Protein AF-K1V1V7-F1 (afdb_monomer_lite)

pLDDT: mean 79.53, std 14.11, range [27.34, 93.19]

Secondary structure (DSSP, 8-state):
-----EEEEEEEEE-TTS-EEEEEEEESTT-EEEE--TT-EEETTTTEEEEEEEE--SS-TT-PEEEEEEEEHHHHHHHS-GGGGB-----

Organism: NCBI:txid408170

Foldseek 3Di:
DDDDFDWPDKDWDQDPVRQIWIWTWIPDPPTFIFTDDSQWDADRVVQWIWHWDWDADPVHRVPTDIDTDIGHPVRCVVPDPRVVRTDDPDD

Radius of gyration: 15.4 Å; chains: 1; bounding box: 46×26×35 Å

Structure (mmCIF, N/CA/C/O backbone):
data_AF-K1V1V7-F1
#
_entry.id   AF-K1V1V7-F1
#
loop_
_atom_site.group_PDB
_atom_site.id
_atom_site.type_symbol
_atom_site.label_atom_id
_atom_site.label_alt_id
_atom_site.label_comp_id
_atom_site.label_asym_id
_atom_site.label_entity_id
_atom_site.label_seq_id
_atom_site.pdbx_PDB_ins_code
_atom_site.Cartn_x
_atom_site.Cartn_y
_atom_site.Cartn_z
_atom_site.occupancy
_atom_site.B_iso_or_equiv
_atom_site.auth_seq_id
_atom_site.auth_comp_id
_atom_site.auth_asym_id
_atom_site.auth_atom_id
_atom_site.pdbx_PDB_model_num
ATOM 1 N N . TYR A 1 1 ? -22.081 -3.741 -18.501 1.00 34.69 1 TYR A N 1
ATOM 2 C CA . TYR A 1 1 ? -21.937 -3.144 -17.158 1.00 34.69 1 TYR A CA 1
ATOM 3 C C . TYR A 1 1 ? -20.454 -2.957 -16.861 1.00 34.69 1 TYR A C 1
ATOM 5 O O . TYR A 1 1 ? -19.787 -3.933 -16.554 1.00 34.69 1 TYR A O 1
ATOM 13 N N . HIS A 1 2 ? -19.923 -1.739 -16.999 1.00 27.34 2 HIS A N 1
ATOM 14 C CA . HIS A 1 2 ? -18.573 -1.403 -16.532 1.00 27.34 2 HIS A CA 1
ATOM 15 C C . HIS A 1 2 ? -18.701 -0.674 -15.193 1.00 27.34 2 HIS A C 1
ATOM 17 O O . HIS A 1 2 ? -19.176 0.455 -15.141 1.00 27.34 2 HIS A O 1
ATOM 23 N N . SER A 1 3 ? -18.336 -1.351 -14.107 1.00 31.02 3 SER A N 1
ATOM 24 C CA . SER A 1 3 ? -18.174 -0.726 -12.796 1.00 31.02 3 SER A CA 1
ATOM 25 C C . SER A 1 3 ? -16.752 -0.175 -12.721 1.00 31.02 3 SER A C 1
ATOM 27 O O . SER A 1 3 ? -15.796 -0.949 -12.670 1.00 31.02 3 SER A O 1
ATOM 29 N N . LEU A 1 4 ? -16.597 1.150 -12.782 1.00 36.78 4 LEU A N 1
ATOM 30 C CA . LEU A 1 4 ? -15.329 1.810 -12.472 1.00 36.78 4 LEU A CA 1
ATOM 31 C C . LEU A 1 4 ? -15.088 1.607 -10.966 1.00 36.78 4 LEU A C 1
ATOM 33 O O . LEU A 1 4 ? -15.864 2.105 -10.148 1.00 36.78 4 LEU A O 1
ATOM 37 N N . SER A 1 5 ? -14.061 0.846 -10.581 1.00 40.50 5 SER A N 1
ATOM 38 C CA . SER A 1 5 ? -13.678 0.714 -9.169 1.00 40.50 5 SER A CA 1
ATOM 39 C C . SER A 1 5 ? -13.098 2.042 -8.690 1.00 40.50 5 SER A C 1
ATOM 41 O O . SER A 1 5 ? -11.910 2.290 -8.811 1.00 40.50 5 SER A O 1
ATOM 43 N N . ALA A 1 6 ? -13.935 2.927 -8.155 1.00 48.28 6 ALA A N 1
ATOM 44 C CA . ALA A 1 6 ? -13.462 4.185 -7.598 1.00 48.28 6 ALA A CA 1
ATOM 45 C C . ALA A 1 6 ? -12.874 3.942 -6.198 1.00 48.28 6 ALA A C 1
ATOM 47 O O . ALA A 1 6 ? -13.572 3.574 -5.248 1.00 48.28 6 ALA A O 1
ATOM 48 N N . MET A 1 7 ? -11.569 4.147 -6.065 1.00 61.34 7 MET A N 1
ATOM 49 C CA . MET A 1 7 ? -10.881 4.180 -4.779 1.00 61.34 7 MET A CA 1
ATOM 50 C C . MET A 1 7 ? -11.408 5.382 -3.963 1.00 61.34 7 MET A C 1
ATOM 52 O O . MET A 1 7 ? -11.496 6.492 -4.487 1.00 61.34 7 MET A O 1
ATOM 56 N N . ARG A 1 8 ? -11.860 5.169 -2.715 1.00 66.94 8 ARG A N 1
ATOM 57 C CA . ARG A 1 8 ? -12.518 6.214 -1.896 1.00 66.94 8 ARG A CA 1
ATOM 58 C C . ARG A 1 8 ? -11.510 7.189 -1.296 1.00 66.94 8 ARG A C 1
ATOM 60 O O . ARG A 1 8 ? -11.868 8.335 -1.041 1.00 66.94 8 ARG A O 1
ATOM 67 N N . GLY A 1 9 ? -10.287 6.723 -1.062 1.00 72.50 9 GLY A N 1
ATOM 68 C CA . GLY A 1 9 ? -9.190 7.508 -0.516 1.00 72.50 9 GLY A CA 1
ATOM 69 C C . GLY A 1 9 ? -8.144 6.633 0.170 1.00 72.50 9 GLY A C 1
ATOM 70 O O . GLY A 1 9 ? -8.369 5.443 0.413 1.00 72.50 9 GLY A O 1
ATOM 71 N N . ILE A 1 10 ? -7.010 7.253 0.486 1.00 78.94 10 ILE A N 1
ATOM 72 C CA . ILE A 1 10 ? -6.002 6.698 1.385 1.00 78.94 10 ILE A CA 1
ATOM 73 C C . ILE A 1 10 ? -6.133 7.421 2.727 1.00 78.94 10 ILE A C 1
ATOM 75 O O . ILE A 1 10 ? -6.247 8.646 2.760 1.00 78.94 10 ILE A O 1
ATOM 79 N N . LEU A 1 11 ? -6.097 6.670 3.822 1.00 82.06 11 LEU A N 1
ATOM 80 C CA . LEU A 1 11 ? -5.908 7.204 5.164 1.00 82.06 11 LEU A CA 1
ATOM 81 C C . LEU A 1 11 ? -4.440 7.030 5.557 1.00 82.06 11 LEU A C 1
ATOM 83 O O . LEU A 1 11 ? -3.925 5.912 5.558 1.00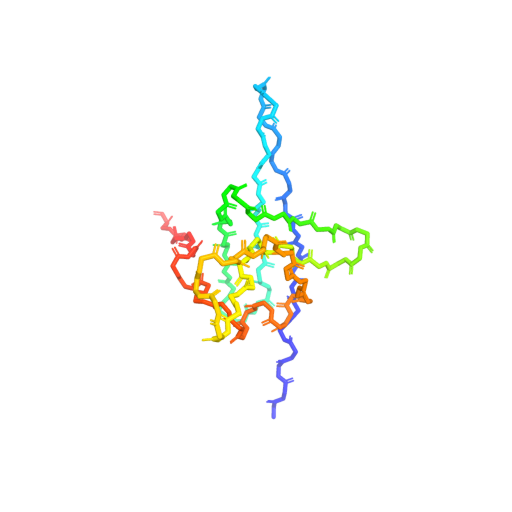 82.06 11 LEU A O 1
ATOM 87 N N . GLU A 1 12 ? -3.779 8.130 5.896 1.00 85.56 12 GLU A N 1
ATOM 88 C CA . GLU A 1 12 ? -2.445 8.124 6.490 1.00 85.56 12 GLU A CA 1
ATOM 89 C C . GLU A 1 12 ? -2.572 8.141 8.019 1.00 85.56 12 GLU A C 1
ATOM 91 O O . GLU A 1 12 ? -3.235 9.006 8.591 1.00 85.56 12 GLU A O 1
ATOM 96 N N . ILE A 1 13 ? -1.951 7.170 8.684 1.00 83.94 13 ILE A N 1
ATOM 97 C CA . ILE A 1 13 ? -1.909 7.056 10.141 1.00 83.94 13 ILE A CA 1
ATOM 98 C C . ILE A 1 13 ? -0.481 7.344 10.585 1.00 83.94 13 ILE A C 1
ATOM 100 O O . ILE A 1 13 ? 0.410 6.523 10.364 1.00 83.94 13 ILE A O 1
ATOM 104 N N . VAL A 1 14 ? -0.276 8.487 11.239 1.00 84.50 14 VAL A N 1
ATOM 105 C CA . VAL A 1 14 ? 1.008 8.867 11.840 1.00 84.50 14 VAL A CA 1
ATOM 106 C C . VAL A 1 14 ? 0.966 8.572 13.336 1.00 84.50 14 VAL A C 1
ATOM 108 O O . VAL A 1 14 ? 0.193 9.164 14.092 1.00 84.50 14 VAL A O 1
ATOM 111 N N . PHE A 1 15 ? 1.792 7.631 13.777 1.00 81.62 15 PHE A N 1
ATOM 112 C CA . PHE A 1 15 ? 1.910 7.252 15.179 1.00 81.62 15 PHE A CA 1
ATOM 113 C C . PHE A 1 15 ? 2.797 8.243 15.941 1.00 81.62 15 PHE A C 1
ATOM 115 O O . PHE A 1 15 ? 3.679 8.887 15.377 1.00 81.62 15 PHE A O 1
ATOM 122 N N . LYS A 1 16 ? 2.618 8.326 17.267 1.00 84.75 16 LYS A N 1
ATOM 123 C CA . LYS A 1 16 ? 3.395 9.230 18.143 1.00 84.75 16 LYS A CA 1
ATOM 124 C C . LYS A 1 16 ? 4.913 9.013 18.079 1.00 84.75 16 LYS A C 1
ATOM 126 O O . LYS A 1 16 ? 5.667 9.916 18.413 1.00 84.75 16 LYS A O 1
ATOM 131 N N . ASN A 1 17 ? 5.354 7.825 17.670 1.00 86.88 17 ASN A N 1
ATOM 132 C CA . ASN A 1 17 ? 6.763 7.482 17.480 1.00 86.88 17 ASN A CA 1
ATOM 133 C C . ASN A 1 17 ? 7.302 7.837 16.077 1.00 86.88 17 ASN A C 1
ATOM 135 O O . A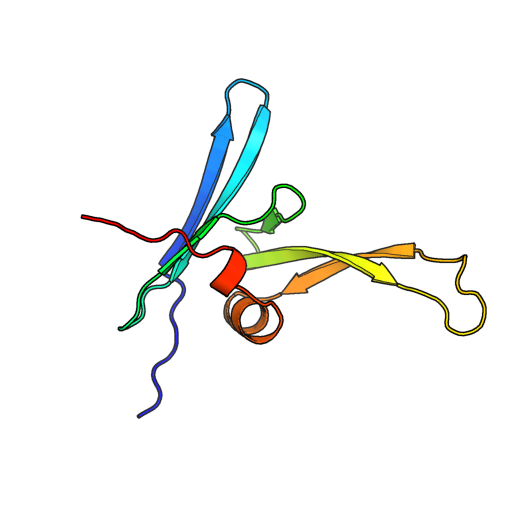SN A 1 17 ? 8.426 7.466 15.758 1.00 86.88 17 ASN A O 1
ATOM 139 N N . GLY A 1 18 ? 6.514 8.514 15.234 1.00 79.25 18 GLY A N 1
ATOM 140 C CA . GLY A 1 18 ? 6.905 8.923 13.883 1.00 79.25 18 GLY A CA 1
ATOM 141 C C . GLY A 1 18 ? 6.732 7.848 12.807 1.00 79.25 18 GLY A C 1
ATOM 142 O O . GLY A 1 18 ? 7.076 8.093 11.654 1.00 79.25 18 GLY A O 1
ATOM 143 N N . MET A 1 19 ? 6.204 6.668 13.145 1.00 81.00 19 MET A N 1
ATOM 144 C CA . MET A 1 19 ? 5.865 5.648 12.152 1.00 81.00 19 MET A CA 1
ATOM 145 C C . MET A 1 19 ? 4.624 6.071 11.361 1.00 81.00 19 MET A C 1
ATOM 147 O O . MET A 1 19 ? 3.656 6.548 11.951 1.00 81.00 19 MET A O 1
ATOM 151 N N . THR A 1 20 ? 4.623 5.832 10.051 1.00 80.69 20 THR A N 1
ATOM 152 C CA . THR A 1 20 ? 3.470 6.097 9.183 1.00 80.69 20 THR A CA 1
ATOM 153 C C . THR A 1 20 ? 2.957 4.794 8.585 1.00 80.69 20 THR A C 1
ATOM 155 O O . THR A 1 20 ? 3.740 4.008 8.055 1.00 80.69 20 THR A O 1
ATOM 158 N N . ARG A 1 21 ? 1.643 4.562 8.647 1.00 83.69 21 ARG A N 1
ATOM 159 C CA . ARG A 1 21 ? 0.965 3.476 7.924 1.00 83.69 21 ARG A CA 1
ATOM 160 C C . ARG A 1 21 ? -0.126 4.029 7.024 1.00 83.69 21 ARG A C 1
ATOM 162 O O . ARG A 1 21 ? -0.726 5.053 7.335 1.00 83.69 21 ARG A O 1
ATOM 169 N N . TYR A 1 22 ? -0.405 3.320 5.937 1.00 86.38 22 TYR A N 1
ATOM 170 C CA . TYR A 1 22 ? -1.422 3.712 4.968 1.00 86.38 22 TYR A CA 1
ATOM 171 C C . TYR A 1 22 ? -2.533 2.671 4.902 1.00 86.38 22 TYR A C 1
ATOM 173 O O . TYR A 1 22 ? -2.271 1.471 4.823 1.00 86.38 22 TYR A O 1
ATOM 181 N N . VAL A 1 23 ? -3.776 3.141 4.901 1.00 86.56 23 VAL A N 1
ATOM 182 C CA . VAL A 1 23 ? -4.966 2.310 4.721 1.00 86.56 23 VAL A CA 1
ATOM 183 C C . VAL A 1 23 ? -5.670 2.723 3.435 1.00 86.56 23 VAL A C 1
ATOM 185 O O . VAL A 1 23 ? -6.002 3.892 3.247 1.00 86.56 23 VAL A O 1
ATOM 188 N N . LEU A 1 24 ? -5.908 1.764 2.545 1.00 86.88 24 LEU A N 1
ATOM 189 C CA . LEU A 1 24 ? -6.643 1.956 1.301 1.00 86.88 24 LEU A CA 1
ATOM 190 C C . LEU A 1 24 ? -8.119 1.627 1.512 1.00 86.88 24 LEU A C 1
ATOM 192 O O . LEU A 1 24 ? -8.449 0.548 1.997 1.00 86.88 24 LEU A O 1
ATOM 196 N N . ILE A 1 25 ? -9.013 2.526 1.099 1.00 83.88 25 ILE A N 1
ATOM 197 C CA . ILE A 1 25 ? -10.461 2.304 1.178 1.00 83.88 25 ILE A CA 1
ATOM 198 C C . ILE A 1 25 ? -11.020 2.181 -0.239 1.00 83.88 25 ILE A C 1
ATOM 200 O O . ILE A 1 25 ? -10.996 3.136 -1.020 1.00 83.88 25 ILE A O 1
ATOM 204 N N . LYS A 1 26 ? -11.571 1.015 -0.580 1.00 80.94 26 LYS A N 1
ATOM 205 C CA . LYS A 1 26 ? -12.168 0.743 -1.895 1.00 80.94 26 LYS A CA 1
ATOM 206 C C . LYS A 1 26 ? -13.691 0.894 -1.832 1.00 80.94 26 LYS A C 1
ATOM 208 O O . LYS A 1 26 ? -14.357 0.175 -1.093 1.00 80.94 26 LYS A O 1
ATOM 213 N N . LYS A 1 27 ? -14.269 1.810 -2.624 1.00 69.81 27 LYS A N 1
ATOM 214 C CA . LYS A 1 27 ? -15.727 2.019 -2.721 1.00 69.81 27 LYS A CA 1
ATOM 215 C C . LYS A 1 27 ? -16.288 1.180 -3.874 1.00 69.81 27 LYS A C 1
ATOM 217 O O . LYS A 1 27 ? -16.561 1.698 -4.950 1.00 69.81 27 LYS A O 1
ATOM 222 N N . HIS A 1 28 ? -16.439 -0.126 -3.670 1.00 65.44 28 HIS A N 1
ATOM 223 C CA . HIS A 1 28 ? -17.126 -1.017 -4.616 1.00 65.44 28 HIS A CA 1
ATOM 224 C C . HIS A 1 28 ? -18.305 -1.730 -3.929 1.00 65.44 28 HIS A C 1
ATOM 226 O O . HIS A 1 28 ? -18.486 -1.593 -2.723 1.00 65.44 28 HIS A O 1
ATOM 232 N N . ARG A 1 29 ? -19.109 -2.495 -4.686 1.00 52.31 29 ARG A N 1
ATOM 233 C CA . ARG A 1 29 ? -20.194 -3.350 -4.154 1.00 52.31 29 ARG A CA 1
ATOM 234 C C . ARG A 1 29 ? -19.682 -4.391 -3.142 1.00 52.31 29 ARG A C 1
ATOM 236 O O . ARG A 1 29 ? -20.415 -4.753 -2.236 1.00 52.31 29 ARG A O 1
ATOM 243 N N . ASN A 1 30 ? -18.409 -4.769 -3.280 1.00 59.09 30 ASN A N 1
ATOM 244 C CA . ASN A 1 30 ? -17.614 -5.547 -2.326 1.00 59.09 30 ASN A CA 1
ATOM 245 C C . ASN A 1 30 ? -16.532 -4.614 -1.761 1.00 59.09 30 ASN A C 1
ATOM 247 O O . ASN A 1 30 ? -15.350 -4.785 -2.047 1.00 59.09 30 ASN A O 1
ATOM 251 N N . GLY A 1 31 ? -16.947 -3.496 -1.161 1.00 70.44 31 GLY A N 1
ATOM 252 C CA . GLY A 1 31 ? -16.012 -2.518 -0.611 1.00 70.44 31 GLY A CA 1
ATOM 253 C C . GLY A 1 31 ? -15.087 -3.179 0.408 1.00 70.44 31 GLY A C 1
ATOM 254 O O . GLY A 1 31 ? -15.499 -4.112 1.084 1.00 70.44 31 GLY A O 1
ATOM 255 N N . GLY A 1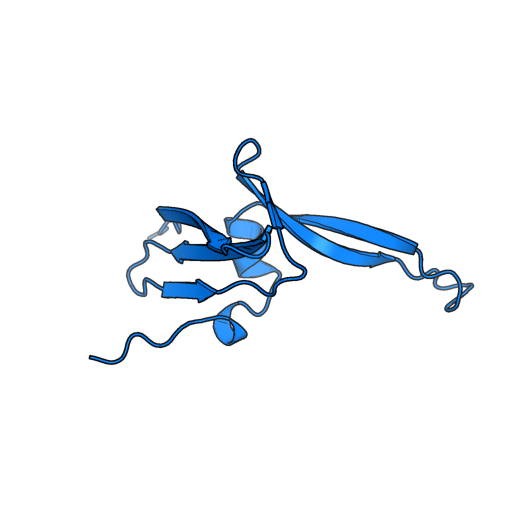 32 ? -13.850 -2.699 0.490 1.00 80.62 32 GLY A N 1
ATOM 256 C CA . GLY A 1 32 ? -12.814 -3.309 1.319 1.00 80.62 32 GLY A CA 1
ATOM 257 C C . GLY A 1 32 ? -11.884 -2.254 1.895 1.00 80.62 32 GLY A C 1
ATOM 258 O O . GLY A 1 32 ? -11.656 -1.202 1.278 1.00 80.62 32 GLY A O 1
ATOM 259 N N . THR A 1 33 ? -11.378 -2.538 3.089 1.00 86.81 33 THR A N 1
ATOM 260 C CA . THR A 1 33 ? -10.372 -1.727 3.774 1.00 86.81 33 THR A CA 1
ATOM 261 C C . THR A 1 33 ? -9.087 -2.533 3.808 1.00 86.81 33 THR A C 1
ATOM 263 O O . THR A 1 33 ? -9.089 -3.652 4.307 1.00 86.81 33 THR A O 1
ATOM 266 N N . TYR A 1 34 ? -8.000 -1.973 3.287 1.00 88.25 34 TYR A N 1
ATOM 267 C CA . TYR A 1 34 ? -6.733 -2.684 3.149 1.00 88.25 34 TYR A CA 1
ATOM 268 C C . TYR A 1 34 ? -5.637 -1.942 3.904 1.00 88.25 34 TYR A C 1
ATOM 270 O O . TYR A 1 34 ? -5.395 -0.765 3.629 1.00 88.25 34 TYR A O 1
ATOM 278 N N . LEU A 1 35 ? -4.972 -2.606 4.847 1.00 90.00 35 LEU A N 1
ATOM 279 C CA . LEU A 1 35 ? -3.835 -2.039 5.570 1.00 90.00 35 LEU A CA 1
ATOM 280 C C . LEU A 1 35 ? -2.551 -2.388 4.826 1.00 90.00 35 LEU A C 1
ATOM 282 O O . LEU A 1 35 ? -2.150 -3.548 4.789 1.00 90.00 35 LEU A O 1
ATOM 286 N N . LEU A 1 36 ? -1.893 -1.384 4.253 1.00 89.38 36 LEU A N 1
ATOM 287 C CA . LEU A 1 36 ? -0.670 -1.625 3.503 1.00 89.38 36 LEU A CA 1
ATOM 288 C C . LEU A 1 36 ? 0.496 -2.025 4.419 1.00 89.38 36 LEU A C 1
ATOM 290 O O . LEU A 1 36 ? 0.576 -1.542 5.557 1.00 89.38 36 LEU A O 1
ATOM 294 N N . PRO A 1 37 ? 1.440 -2.837 3.904 1.00 89.06 37 PRO A N 1
ATOM 295 C CA . PRO A 1 37 ? 2.736 -3.037 4.537 1.00 89.06 37 PRO A CA 1
ATOM 296 C C . PRO A 1 37 ? 3.424 -1.704 4.853 1.00 89.06 37 PRO A C 1
ATOM 298 O O . PRO A 1 37 ? 3.303 -0.732 4.108 1.00 89.06 37 PRO A O 1
ATOM 301 N N . ASP A 1 38 ? 4.199 -1.675 5.933 1.00 87.31 38 ASP A N 1
ATOM 302 C CA . ASP A 1 38 ? 4.969 -0.503 6.377 1.00 87.31 38 ASP A CA 1
ATOM 303 C C . ASP A 1 38 ? 6.039 -0.049 5.370 1.00 87.31 38 ASP A C 1
ATOM 305 O O . ASP A 1 38 ? 6.424 1.120 5.332 1.00 87.31 38 ASP A O 1
ATOM 309 N N . THR A 1 39 ? 6.496 -0.970 4.526 1.00 87.69 39 THR A N 1
ATOM 310 C CA . THR A 1 39 ? 7.419 -0.692 3.425 1.00 87.69 39 THR A CA 1
ATOM 311 C C . THR A 1 39 ? 6.768 0.109 2.294 1.00 87.69 39 THR A C 1
ATOM 313 O O . THR A 1 39 ? 7.474 0.796 1.553 1.00 87.69 39 THR A O 1
ATOM 316 N N . PHE A 1 40 ? 5.441 0.060 2.146 1.00 90.19 40 PHE A N 1
ATOM 317 C CA . PHE A 1 40 ? 4.731 0.732 1.058 1.00 90.19 40 PHE A CA 1
ATOM 318 C C . PHE A 1 40 ? 4.380 2.164 1.461 1.00 90.19 40 PHE A C 1
ATOM 320 O O . PHE A 1 40 ? 4.162 2.474 2.633 1.00 90.19 40 PHE A O 1
ATOM 327 N N . LYS A 1 41 ? 4.301 3.062 0.475 1.00 89.12 41 LYS A N 1
ATOM 328 C CA . LYS A 1 41 ? 3.972 4.472 0.721 1.00 89.12 41 LYS A CA 1
ATOM 329 C C . LYS A 1 41 ? 2.860 4.958 -0.191 1.00 89.12 41 LYS A C 1
ATOM 331 O O . LYS A 1 41 ? 2.854 4.651 -1.379 1.00 89.12 41 LYS A O 1
ATOM 336 N N . GLY A 1 42 ? 1.945 5.749 0.355 1.00 86.81 42 GLY A N 1
ATOM 337 C CA . GLY A 1 42 ? 0.988 6.511 -0.437 1.00 86.81 42 GLY A CA 1
ATOM 338 C C . GLY A 1 42 ? 1.579 7.857 -0.861 1.00 86.81 42 GLY A C 1
ATOM 339 O O . GLY A 1 42 ? 2.104 8.591 -0.034 1.00 86.81 42 GLY A O 1
ATOM 340 N N . ASP A 1 43 ? 1.469 8.195 -2.141 1.00 86.56 43 ASP A N 1
ATOM 341 C CA . ASP A 1 43 ? 1.759 9.518 -2.697 1.00 86.56 43 ASP A CA 1
ATOM 342 C C . ASP A 1 43 ? 0.414 10.194 -3.010 1.00 86.56 43 ASP A C 1
ATOM 344 O O . ASP A 1 43 ? -0.217 9.906 -4.033 1.00 86.56 43 ASP A O 1
ATOM 348 N N . MET A 1 44 ? -0.072 11.030 -2.083 1.00 76.94 44 MET A N 1
ATOM 349 C CA . MET A 1 44 ? -1.398 11.662 -2.189 1.00 76.94 44 MET A CA 1
ATOM 350 C C . MET A 1 44 ? -1.472 12.676 -3.327 1.00 76.94 44 MET A C 1
ATOM 352 O O . MET A 1 44 ? -2.504 12.769 -3.993 1.00 76.94 44 MET A O 1
ATOM 356 N N . GLU A 1 45 ? -0.387 13.421 -3.555 1.00 83.56 45 GLU A N 1
ATOM 357 C CA . GLU A 1 45 ? -0.321 14.442 -4.603 1.00 83.56 45 GLU A CA 1
ATOM 358 C C . GLU A 1 45 ? -0.466 13.803 -5.980 1.00 83.56 45 GLU A C 1
ATOM 360 O O . GLU A 1 45 ? -1.254 14.257 -6.813 1.00 83.56 45 GLU A O 1
ATOM 365 N N . ARG A 1 46 ? 0.258 12.701 -6.205 1.00 85.19 46 ARG A N 1
ATOM 366 C CA . ARG A 1 46 ? 0.244 11.985 -7.483 1.00 85.19 46 ARG A CA 1
ATOM 367 C C . ARG A 1 46 ? -0.826 10.907 -7.560 1.00 85.19 46 ARG A C 1
ATOM 369 O O . ARG A 1 46 ? -1.012 10.342 -8.635 1.00 85.19 46 ARG A O 1
ATOM 376 N N . LYS A 1 47 ? -1.537 10.638 -6.460 1.00 83.69 47 LYS A N 1
ATOM 377 C CA . LYS A 1 47 ? -2.549 9.575 -6.344 1.00 83.69 47 LYS A CA 1
ATOM 378 C C . LYS A 1 47 ? -1.974 8.199 -6.704 1.00 83.69 47 LYS A C 1
ATOM 380 O O . LYS A 1 47 ? -2.560 7.451 -7.488 1.00 83.69 47 LYS A O 1
ATOM 385 N N . GLN A 1 48 ? -0.798 7.892 -6.158 1.00 88.25 48 GLN A N 1
ATOM 386 C CA . GLN A 1 48 ? -0.041 6.676 -6.456 1.00 88.25 48 GLN A CA 1
ATOM 387 C C . GLN A 1 48 ? 0.323 5.900 -5.191 1.00 88.25 48 GLN A C 1
ATOM 389 O O . GLN A 1 48 ? 0.482 6.471 -4.115 1.00 88.25 48 GLN A O 1
ATOM 394 N N . ILE A 1 49 ? 0.513 4.592 -5.343 1.00 90.25 49 ILE A N 1
ATOM 395 C CA . ILE A 1 49 ? 1.158 3.735 -4.351 1.00 90.25 49 ILE A CA 1
ATOM 396 C C . ILE A 1 49 ? 2.593 3.480 -4.798 1.00 90.25 49 ILE A C 1
ATOM 398 O O . ILE A 1 49 ? 2.844 3.085 -5.938 1.00 90.25 49 ILE A O 1
ATOM 402 N N . ILE A 1 50 ? 3.531 3.710 -3.889 1.00 92.25 50 ILE A N 1
ATOM 403 C CA . ILE A 1 50 ? 4.948 3.428 -4.058 1.00 92.25 50 ILE A CA 1
ATOM 404 C C . ILE A 1 50 ? 5.245 2.093 -3.379 1.00 92.25 50 ILE A C 1
ATOM 406 O O . ILE A 1 50 ? 5.112 1.962 -2.161 1.00 92.25 50 ILE A O 1
ATOM 410 N N . VAL A 1 51 ? 5.667 1.123 -4.182 1.00 91.62 51 VAL A N 1
ATOM 411 C CA . VAL A 1 51 ? 6.035 -0.226 -3.755 1.00 91.62 51 VAL A CA 1
ATOM 412 C C . VAL A 1 51 ? 7.543 -0.393 -3.939 1.00 91.62 51 VAL A C 1
ATOM 414 O O . VAL A 1 51 ? 8.027 -0.318 -5.076 1.00 91.62 51 VAL A O 1
ATOM 417 N N . PRO A 1 52 ? 8.309 -0.607 -2.858 1.00 90.69 52 PRO A N 1
ATOM 418 C CA . PRO A 1 52 ? 9.715 -0.963 -2.969 1.00 90.69 52 PRO A CA 1
ATOM 419 C C . PRO A 1 52 ? 9.869 -2.287 -3.715 1.00 90.69 52 PRO A C 1
ATOM 421 O O . PRO A 1 52 ? 9.134 -3.244 -3.486 1.00 90.69 52 PRO A O 1
ATOM 424 N N . SER A 1 53 ? 10.838 -2.339 -4.613 1.00 88.06 53 SER A N 1
ATOM 425 C CA . SER A 1 53 ? 11.149 -3.497 -5.437 1.00 88.06 53 SER A CA 1
ATOM 426 C C . SER A 1 53 ? 12.655 -3.574 -5.682 1.00 88.06 53 SER A C 1
ATOM 428 O O . SER A 1 53 ? 13.408 -2.640 -5.396 1.00 88.06 53 SER A O 1
ATOM 430 N N . LEU A 1 54 ? 13.104 -4.707 -6.209 1.00 87.06 54 LEU A N 1
ATOM 431 C CA . LEU A 1 54 ? 14.490 -4.946 -6.580 1.00 87.06 54 LEU A CA 1
ATOM 432 C C . LEU A 1 54 ? 14.547 -5.243 -8.071 1.00 87.06 54 LEU A C 1
ATOM 434 O O . LEU A 1 54 ? 13.897 -6.165 -8.562 1.00 87.06 54 LEU A O 1
ATOM 438 N N . ARG A 1 55 ? 15.353 -4.470 -8.795 1.00 82.56 55 ARG A N 1
ATOM 439 C CA . ARG A 1 55 ? 15.705 -4.796 -10.170 1.00 82.56 55 ARG A CA 1
ATOM 440 C C . ARG A 1 55 ? 16.926 -5.699 -10.142 1.00 82.56 55 ARG A C 1
ATOM 442 O O . ARG A 1 55 ? 18.002 -5.255 -9.753 1.00 82.56 55 ARG A O 1
ATOM 449 N N . THR A 1 56 ? 16.760 -6.946 -10.556 1.00 81.75 56 THR A N 1
ATOM 450 C CA . THR A 1 56 ? 17.869 -7.881 -10.745 1.00 81.75 56 THR A CA 1
ATOM 451 C C . THR A 1 56 ? 18.385 -7.798 -12.177 1.00 81.75 56 THR A C 1
ATOM 453 O O . THR A 1 56 ? 17.610 -7.635 -13.125 1.00 81.75 56 THR A O 1
ATOM 456 N N . ASP A 1 57 ? 19.704 -7.877 -12.332 1.00 79.06 57 ASP A N 1
ATOM 457 C CA . ASP A 1 57 ? 20.319 -8.113 -13.633 1.00 79.06 57 ASP A CA 1
ATOM 458 C C . ASP A 1 57 ? 20.300 -9.624 -13.901 1.00 79.06 57 ASP A C 1
ATOM 460 O O . ASP A 1 57 ? 20.615 -10.420 -13.013 1.00 79.06 57 ASP A O 1
ATOM 464 N N . LYS A 1 58 ? 19.899 -10.027 -15.110 1.00 79.25 58 LYS A N 1
ATOM 465 C CA . LYS A 1 58 ? 19.894 -11.443 -15.496 1.00 79.25 58 LYS A CA 1
ATOM 466 C C . LYS A 1 58 ? 21.310 -12.000 -15.602 1.00 79.25 58 LYS A C 1
ATOM 468 O O . LYS A 1 58 ? 21.504 -13.174 -15.301 1.00 79.25 58 LYS A O 1
ATOM 473 N N . ASP A 1 59 ? 22.268 -11.159 -15.982 1.00 84.38 59 ASP A N 1
ATOM 474 C CA . ASP A 1 59 ? 23.662 -11.554 -16.172 1.00 84.38 59 ASP A CA 1
ATOM 475 C C . ASP A 1 59 ? 24.474 -11.431 -14.872 1.00 84.38 59 ASP A C 1
ATOM 477 O O . ASP A 1 59 ? 25.548 -12.020 -14.745 1.00 84.38 59 ASP A O 1
ATOM 481 N N . ASN A 1 60 ? 23.947 -10.719 -13.866 1.00 81.44 60 ASN A N 1
ATOM 482 C CA . ASN A 1 60 ? 24.535 -10.638 -12.533 1.00 81.44 60 ASN A CA 1
ATOM 483 C C . ASN A 1 60 ? 23.456 -10.622 -11.427 1.00 81.44 60 ASN A C 1
ATOM 485 O O . ASN A 1 60 ? 22.993 -9.558 -11.007 1.00 81.44 60 ASN A O 1
ATOM 489 N N . PRO A 1 61 ? 23.082 -11.786 -10.871 1.00 73.88 61 PRO A N 1
ATOM 490 C CA . PRO A 1 61 ? 22.029 -11.873 -9.858 1.00 73.88 61 PRO A CA 1
ATOM 491 C C . PRO A 1 61 ? 22.376 -11.161 -8.538 1.00 73.88 61 PRO A C 1
ATOM 493 O O . PRO A 1 61 ? 21.480 -10.906 -7.734 1.00 73.88 61 PRO A O 1
ATOM 496 N N . TYR A 1 62 ? 23.645 -10.798 -8.316 1.00 78.62 62 TYR A N 1
ATOM 497 C CA . TYR A 1 62 ? 24.085 -10.058 -7.129 1.00 78.62 62 TYR A CA 1
ATOM 498 C C . TYR A 1 62 ? 24.037 -8.536 -7.296 1.00 78.62 62 TYR A C 1
ATOM 500 O O . TYR A 1 62 ? 24.197 -7.817 -6.312 1.00 78.62 62 TYR A O 1
ATOM 508 N N . SER A 1 63 ? 23.784 -8.012 -8.498 1.00 80.75 63 SER A N 1
ATOM 509 C CA . SER A 1 63 ? 23.673 -6.565 -8.726 1.00 80.75 63 SER A CA 1
ATOM 510 C C . SER A 1 63 ? 22.240 -6.053 -8.570 1.00 80.75 63 SER A C 1
ATOM 512 O O . SER A 1 63 ? 21.812 -5.173 -9.317 1.00 80.75 63 SER A O 1
ATOM 514 N N . ALA A 1 64 ? 21.483 -6.609 -7.619 1.00 82.25 64 ALA A N 1
ATOM 515 C CA . ALA A 1 64 ? 20.123 -6.168 -7.342 1.00 82.25 64 ALA A CA 1
ATOM 516 C C . ALA A 1 64 ? 20.123 -4.692 -6.915 1.00 82.25 64 ALA A C 1
ATOM 518 O O . ALA A 1 64 ? 20.708 -4.326 -5.896 1.00 82.25 64 ALA A O 1
ATOM 519 N N . GLN A 1 65 ? 19.464 -3.841 -7.698 1.00 83.12 65 GLN A N 1
ATOM 520 C CA . GLN A 1 65 ? 19.346 -2.418 -7.399 1.00 83.12 65 GLN A CA 1
ATOM 521 C C . GLN A 1 65 ? 17.957 -2.111 -6.832 1.00 83.12 65 GLN A C 1
ATOM 523 O O . GLN A 1 65 ? 16.953 -2.520 -7.428 1.00 83.12 65 GLN A O 1
ATOM 528 N N . PRO A 1 66 ? 17.866 -1.387 -5.701 1.00 85.31 66 PRO A N 1
ATOM 529 C CA . PRO A 1 66 ? 16.586 -0.957 -5.164 1.00 85.31 66 PRO A CA 1
ATOM 530 C C . PRO A 1 66 ? 15.897 -0.006 -6.138 1.00 85.31 66 PRO A C 1
ATOM 532 O O . PRO A 1 66 ? 16.500 0.926 -6.669 1.00 85.31 66 PRO A O 1
ATOM 535 N N . MET A 1 67 ? 14.611 -0.243 -6.361 1.00 89.81 67 MET A N 1
ATOM 536 C CA . MET A 1 67 ? 13.772 0.564 -7.230 1.00 89.81 67 MET A CA 1
ATOM 537 C C . MET A 1 67 ? 12.388 0.720 -6.613 1.00 89.81 67 MET A C 1
ATOM 539 O O . MET A 1 67 ? 11.841 -0.208 -6.035 1.00 89.81 67 MET A O 1
ATOM 543 N N . ASN A 1 68 ? 11.797 1.898 -6.771 1.00 91.62 68 ASN A N 1
ATOM 544 C CA . ASN A 1 68 ? 10.440 2.165 -6.317 1.00 91.62 68 ASN A CA 1
ATOM 545 C C . ASN A 1 68 ? 9.486 2.064 -7.505 1.00 91.62 68 ASN A C 1
ATOM 547 O O . ASN A 1 68 ? 9.501 2.926 -8.386 1.00 91.62 68 ASN A O 1
ATOM 551 N N . LEU A 1 69 ? 8.659 1.021 -7.521 1.00 92.62 69 LEU A N 1
ATOM 552 C CA . LEU A 1 69 ? 7.562 0.908 -8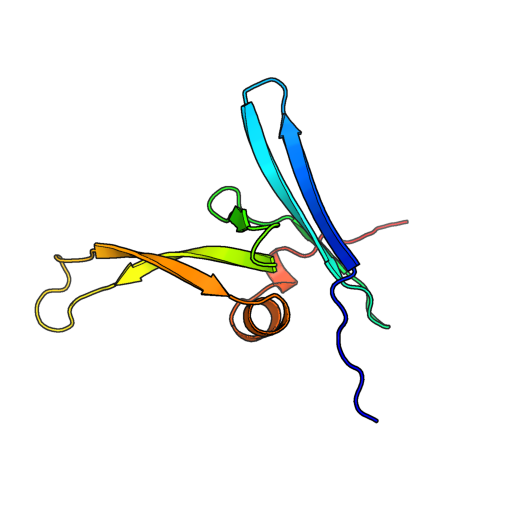.472 1.00 92.62 69 LEU A CA 1
ATOM 553 C C . LEU A 1 69 ? 6.438 1.842 -8.038 1.00 92.62 69 LEU A C 1
ATOM 555 O O . LEU A 1 69 ? 6.152 1.986 -6.850 1.00 92.62 69 LEU A O 1
ATOM 559 N N . ARG A 1 70 ? 5.823 2.505 -9.011 1.00 93.19 70 ARG A N 1
ATOM 560 C CA . ARG A 1 70 ? 4.720 3.436 -8.789 1.00 93.19 70 ARG A CA 1
ATOM 561 C C . ARG A 1 70 ? 3.508 2.909 -9.520 1.00 93.19 70 ARG A C 1
ATOM 563 O O . ARG A 1 70 ? 3.574 2.699 -10.726 1.00 93.19 70 ARG A O 1
ATOM 570 N N . TYR A 1 71 ? 2.423 2.738 -8.787 1.00 90.19 71 TYR A N 1
ATOM 571 C CA . TYR A 1 71 ? 1.159 2.270 -9.327 1.00 90.19 71 TYR A CA 1
ATOM 572 C C . TYR A 1 71 ? 0.096 3.328 -9.104 1.00 90.19 71 TYR A C 1
ATOM 574 O O . TYR A 1 71 ? 0.006 3.905 -8.018 1.00 90.19 71 TYR A O 1
ATOM 582 N N . THR A 1 72 ? -0.745 3.563 -10.104 1.00 88.19 72 THR A N 1
ATOM 583 C CA . THR A 1 72 ? -2.061 4.146 -9.828 1.00 88.19 72 THR A CA 1
ATOM 584 C C . THR A 1 72 ? -2.883 3.178 -8.973 1.00 88.19 72 THR A C 1
ATOM 586 O O . THR A 1 72 ? -2.562 1.993 -8.861 1.00 88.19 72 THR A O 1
ATOM 589 N N . PHE A 1 73 ? -3.968 3.659 -8.369 1.00 80.12 73 PHE A N 1
ATOM 590 C CA . PHE A 1 73 ? -4.841 2.806 -7.560 1.00 80.12 73 PHE A CA 1
ATOM 591 C C . PHE A 1 73 ? -5.355 1.581 -8.318 1.00 80.12 73 PHE A C 1
ATOM 593 O O . PHE A 1 73 ? -5.255 0.464 -7.816 1.00 80.12 73 PHE A O 1
ATOM 600 N N . ASP A 1 74 ? -5.859 1.775 -9.535 1.00 81.62 74 ASP A N 1
ATOM 601 C CA . ASP A 1 74 ? -6.417 0.684 -10.336 1.00 81.62 74 ASP A CA 1
ATOM 602 C C . ASP A 1 74 ? -5.356 -0.334 -10.757 1.00 81.62 74 ASP A C 1
ATOM 604 O O . ASP A 1 74 ? -5.643 -1.528 -10.829 1.00 81.62 74 ASP A O 1
ATOM 608 N N . GLU A 1 75 ? -4.134 0.120 -11.036 1.00 88.62 75 GLU A N 1
ATOM 609 C CA . GLU A 1 75 ? -3.015 -0.768 -11.354 1.00 88.62 75 GLU A CA 1
ATOM 610 C C . GLU A 1 75 ? -2.566 -1.552 -10.126 1.00 88.62 75 GLU A C 1
ATOM 612 O O . GLU A 1 75 ? -2.330 -2.751 -10.232 1.00 88.62 75 GLU A O 1
ATOM 617 N N . PHE A 1 76 ? -2.512 -0.911 -8.956 1.00 88.50 76 PHE A N 1
ATOM 618 C CA . PHE A 1 76 ? -2.109 -1.558 -7.712 1.00 88.50 76 PHE A CA 1
ATOM 619 C C . PHE A 1 76 ? -3.009 -2.757 -7.385 1.00 88.50 76 PHE A C 1
ATOM 621 O O . PHE A 1 76 ? -2.506 -3.853 -7.156 1.00 88.50 76 PHE A O 1
ATOM 628 N N . PHE A 1 77 ? -4.334 -2.584 -7.465 1.00 84.38 77 PHE A N 1
ATOM 629 C CA . PHE A 1 77 ? -5.305 -3.663 -7.226 1.00 84.38 77 PHE A CA 1
ATOM 630 C C . PHE A 1 77 ? -5.279 -4.783 -8.277 1.00 84.38 77 PHE A C 1
ATOM 632 O O . PHE A 1 77 ? -5.874 -5.831 -8.048 1.00 84.38 77 PHE A O 1
ATOM 639 N N . LYS A 1 78 ? -4.646 -4.568 -9.436 1.00 86.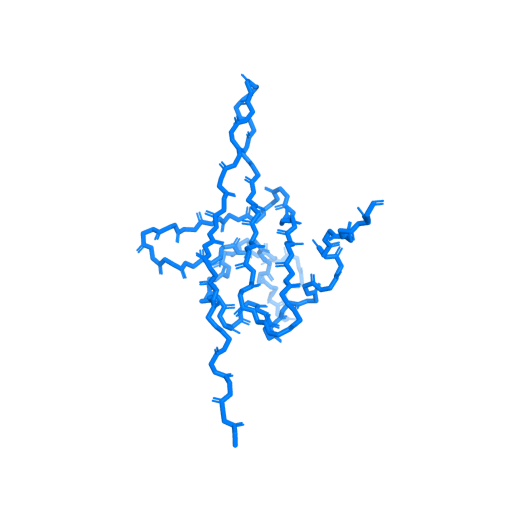00 78 LYS A N 1
ATOM 640 C CA . LYS A 1 78 ? -4.470 -5.599 -10.472 1.00 86.00 78 LYS A CA 1
ATOM 641 C C . LYS A 1 78 ? -3.114 -6.293 -10.381 1.00 86.00 78 LYS A C 1
ATOM 643 O O . LYS A 1 78 ? -3.004 -7.447 -10.778 1.00 86.00 78 LYS A O 1
ATOM 648 N N . ALA A 1 79 ? -2.087 -5.568 -9.945 1.00 88.12 79 ALA A N 1
ATOM 649 C CA . ALA A 1 79 ? -0.700 -6.017 -9.961 1.00 88.12 79 ALA A CA 1
ATOM 650 C C . ALA A 1 79 ? -0.268 -6.696 -8.656 1.00 88.12 79 ALA A C 1
ATOM 652 O O . ALA A 1 79 ? 0.675 -7.482 -8.675 1.00 88.12 79 ALA A O 1
ATOM 653 N N . MET A 1 80 ? -0.930 -6.387 -7.537 1.00 87.00 80 MET A N 1
ATOM 654 C CA . MET A 1 80 ? -0.563 -6.879 -6.210 1.00 87.00 80 MET A CA 1
ATOM 655 C C . MET A 1 80 ? -1.641 -7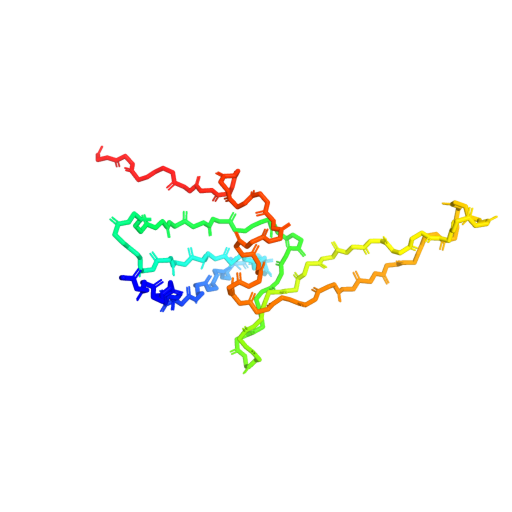.814 -5.645 1.00 87.00 80 MET A C 1
ATOM 657 O O . MET A 1 80 ? -2.824 -7.569 -5.888 1.00 87.00 80 MET A O 1
ATOM 661 N N . PRO A 1 81 ? -1.259 -8.835 -4.852 1.00 86.50 81 PRO A N 1
ATOM 662 C CA . PRO A 1 81 ? -2.195 -9.692 -4.120 1.00 86.50 81 PRO A CA 1
ATOM 663 C C . PRO A 1 81 ? -2.776 -8.926 -2.922 1.00 86.50 81 PRO A C 1
ATOM 665 O O . PRO A 1 81 ? -2.380 -9.104 -1.773 1.00 86.50 81 PRO A O 1
ATOM 668 N N . VAL A 1 82 ? -3.671 -7.982 -3.201 1.00 84.81 82 VAL A N 1
ATOM 669 C CA . VAL A 1 82 ? -4.223 -7.056 -2.201 1.00 84.81 82 VAL A CA 1
ATOM 670 C C . VAL A 1 82 ? -5.101 -7.737 -1.154 1.00 84.81 82 VAL A C 1
ATOM 672 O O . VAL A 1 82 ? -5.294 -7.175 -0.080 1.00 84.81 82 VAL A O 1
ATOM 675 N N . GLU A 1 83 ? -5.617 -8.928 -1.448 1.00 84.81 83 GLU A N 1
ATOM 676 C CA . GLU A 1 83 ? -6.455 -9.727 -0.555 1.00 84.81 83 GLU A CA 1
ATOM 677 C C . GLU A 1 83 ? -5.715 -10.091 0.741 1.00 84.81 83 GLU A C 1
ATOM 679 O O . GLU A 1 83 ? -6.328 -10.140 1.802 1.00 84.81 83 GLU A O 1
ATOM 684 N N . GLU A 1 84 ? -4.389 -10.259 0.690 1.00 86.81 84 GLU A N 1
ATOM 685 C CA . GLU A 1 84 ? -3.561 -10.514 1.881 1.00 86.81 84 GLU A CA 1
ATOM 686 C C . GLU A 1 84 ? -3.548 -9.335 2.862 1.00 86.81 84 GLU A C 1
ATOM 688 O O . GLU A 1 84 ? -3.273 -9.499 4.051 1.00 86.81 84 GLU A O 1
ATOM 693 N N . TYR A 1 85 ? -3.833 -8.135 2.361 1.00 87.50 85 TYR A N 1
ATOM 694 C CA . TYR A 1 85 ? -3.837 -6.897 3.133 1.00 87.50 85 TYR A CA 1
ATOM 695 C C . TYR A 1 85 ? -5.245 -6.476 3.551 1.00 87.50 85 TYR A C 1
ATOM 697 O O . TYR A 1 85 ? -5.407 -5.428 4.182 1.00 87.50 85 TYR A O 1
ATOM 705 N N . GLU A 1 86 ? -6.268 -7.246 3.174 1.00 89.06 86 GLU A N 1
ATOM 706 C CA . GLU A 1 86 ? -7.650 -6.947 3.512 1.00 89.06 86 GLU A CA 1
ATOM 707 C C . GLU A 1 86 ? -7.883 -7.121 5.013 1.00 89.06 86 GLU A C 1
ATOM 709 O O . GLU A 1 86 ? -7.545 -8.139 5.616 1.00 89.06 86 GLU A O 1
ATOM 714 N N . ILE A 1 87 ? -8.473 -6.100 5.627 1.00 85.50 87 ILE A N 1
ATOM 715 C CA . ILE A 1 87 ? -8.889 -6.154 7.020 1.00 85.50 87 ILE A CA 1
ATOM 716 C C . ILE A 1 87 ? -10.327 -6.677 7.033 1.00 85.50 87 ILE A C 1
ATOM 718 O O . ILE A 1 87 ? -11.221 -5.958 6.568 1.00 85.50 87 ILE A O 1
ATOM 722 N N . PRO A 1 88 ? -10.585 -7.886 7.567 1.00 77.81 88 PRO A N 1
ATOM 723 C CA . PRO A 1 88 ? -11.944 -8.375 7.707 1.00 77.81 88 PRO A CA 1
ATOM 724 C C . PRO A 1 88 ? -12.693 -7.458 8.673 1.00 77.81 88 PRO A C 1
ATOM 726 O O . PRO A 1 88 ? -12.297 -7.281 9.825 1.00 77.81 88 PRO A O 1
ATOM 729 N N . ILE A 1 89 ? -13.777 -6.853 8.196 1.00 67.81 89 ILE A N 1
ATOM 730 C CA . ILE A 1 89 ? -14.689 -6.093 9.047 1.00 67.81 89 ILE A CA 1
ATOM 731 C C . ILE A 1 89 ? -15.647 -7.118 9.651 1.00 67.81 89 ILE A C 1
ATOM 733 O O . ILE A 1 89 ? -16.630 -7.499 9.021 1.00 67.81 89 ILE A O 1
ATOM 737 N N . THR A 1 90 ? -15.312 -7.633 10.831 1.00 65.25 90 THR A N 1
ATOM 738 C CA . THR A 1 90 ? -16.242 -8.435 11.634 1.00 65.25 90 THR A CA 1
ATOM 739 C C . THR A 1 90 ? -17.188 -7.501 12.384 1.00 65.25 90 THR A C 1
ATOM 741 O O . THR A 1 90 ? -16.729 -6.493 12.924 1.00 65.25 90 THR A O 1
ATOM 744 N N . GLU A 1 91 ? -18.483 -7.826 12.384 1.00 55.41 91 GLU A N 1
ATOM 745 C CA . GLU A 1 91 ? -19.503 -7.160 13.214 1.00 55.41 91 GLU A CA 1
ATOM 746 C C . GLU A 1 91 ? -19.256 -7.355 14.716 1.00 55.41 91 GLU A C 1
ATOM 748 O O . GLU A 1 91 ? -18.744 -8.433 15.103 1.00 55.41 91 GLU A O 1
#

Sequence (91 aa):
YHSLSAMRGILEIVFKNGMTRYVLIKKHRNGGTYLLPDTFKGDMERKQIIVPSLRTDKDNPYSAQPMNLRYTFDEFFKAMPVEEYEIPITE